Protein AF-A0A2A5C2U8-F1 (afdb_monomer_lite)

Secondary structure (DSSP, 8-state):
--PPPP-----------PPPHHHHHHHHHHHHTTS--EE--------TTT----TTEE-HHHHHHHHHHHTT--HHHHHHHHHHHHGGGSTHHHHH--SS--TTTGGG-HHHHHHHHHHHS------S-GGG----

Sequence (136 aa):
MKKVLPLALIFSFQFVGASTFENDLTNAAHERTTHQVNYDGRYISIQYPNGDVPDNIGVCTDLIIRSYRSLGSDLQKLVHEDMLVNFSLYPSKRIWRLSKTDKNIDHRRVPNLQVFFSRFGQVLTISKKIKDYHSG

pLDDT: mean 90.38, std 14.68, range [42.25, 98.81]

Structure (mmCIF, N/CA/C/O backbone):
data_AF-A0A2A5C2U8-F1
#
_entry.id   AF-A0A2A5C2U8-F1
#
loop_
_atom_site.group_PDB
_atom_site.id
_atom_site.type_symbol
_atom_site.label_atom_id
_atom_site.label_alt_id
_atom_site.label_comp_id
_atom_site.label_asym_id
_atom_site.label_entity_id
_atom_site.label_seq_id
_atom_site.pdbx_PDB_ins_code
_atom_site.Cartn_x
_atom_site.Cartn_y
_atom_site.Cartn_z
_atom_site.occupancy
_atom_site.B_iso_or_equiv
_atom_site.auth_seq_id
_atom_site.auth_comp_id
_atom_site.auth_asym_id
_atom_site.auth_atom_id
_atom_site.pdbx_PDB_model_num
ATOM 1 N N . MET A 1 1 ? -75.882 9.575 7.490 1.00 42.91 1 MET A N 1
ATOM 2 C CA . MET A 1 1 ? -74.774 10.442 7.025 1.00 42.91 1 MET A CA 1
ATOM 3 C C . MET A 1 1 ? -73.462 9.856 7.538 1.00 42.91 1 MET A C 1
ATOM 5 O O . MET A 1 1 ? -73.196 9.961 8.726 1.00 42.91 1 MET A O 1
ATOM 9 N N . LYS A 1 2 ? -72.698 9.143 6.698 1.00 42.25 2 LYS A N 1
ATOM 10 C CA . LYS A 1 2 ? -71.423 8.515 7.090 1.00 42.25 2 LYS A CA 1
ATOM 11 C C . LYS A 1 2 ? -70.279 9.444 6.670 1.00 42.25 2 LYS A C 1
ATOM 13 O O . LYS A 1 2 ? -70.109 9.683 5.481 1.00 42.25 2 LYS A O 1
ATOM 18 N N . LYS A 1 3 ? -69.556 10.010 7.640 1.00 48.12 3 LYS A N 1
ATOM 19 C CA . LYS A 1 3 ? -68.353 10.818 7.393 1.00 48.12 3 LYS A CA 1
ATOM 20 C C . LYS A 1 3 ? -67.179 9.862 7.186 1.00 48.12 3 LYS A C 1
ATOM 22 O O . LYS A 1 3 ? -66.875 9.082 8.081 1.00 48.12 3 LYS A O 1
ATOM 27 N N . VAL A 1 4 ? -66.560 9.905 6.011 1.00 54.84 4 VAL A N 1
ATOM 28 C CA . VAL A 1 4 ? -65.333 9.159 5.710 1.00 54.84 4 VAL A CA 1
ATOM 29 C C . VAL A 1 4 ? -64.168 10.120 5.936 1.00 54.84 4 VAL A C 1
ATOM 31 O O . VAL A 1 4 ? -64.117 11.176 5.311 1.00 54.84 4 VAL A O 1
ATOM 34 N N . LEU A 1 5 ? -63.291 9.799 6.884 1.00 52.59 5 LEU A N 1
ATOM 35 C CA . LEU A 1 5 ? -62.091 10.578 7.197 1.00 52.59 5 LEU A CA 1
ATOM 36 C C . LEU A 1 5 ? -60.926 10.022 6.355 1.00 52.59 5 LEU A C 1
ATOM 38 O O . LEU A 1 5 ? -60.730 8.804 6.384 1.00 52.59 5 LEU A O 1
ATOM 42 N N . PRO A 1 6 ? -60.159 10.833 5.603 1.00 56.16 6 PRO A N 1
ATOM 43 C CA . PRO A 1 6 ? -59.046 10.307 4.830 1.00 56.16 6 PRO A CA 1
ATOM 44 C C . PRO A 1 6 ? -57.851 10.073 5.759 1.00 56.16 6 PRO A C 1
ATOM 46 O O . PRO A 1 6 ? -57.397 10.974 6.464 1.00 56.16 6 PRO A O 1
ATOM 49 N N . LEU A 1 7 ? -57.354 8.839 5.763 1.00 57.44 7 LEU A N 1
ATOM 50 C CA . LEU A 1 7 ? -56.135 8.440 6.452 1.00 57.44 7 LEU A CA 1
ATOM 51 C C . LEU A 1 7 ? -54.935 8.977 5.657 1.00 57.44 7 LEU A C 1
ATOM 53 O O . LEU A 1 7 ? -54.599 8.445 4.601 1.00 57.44 7 LEU A O 1
ATOM 57 N N . ALA A 1 8 ? -54.320 10.060 6.131 1.00 60.94 8 ALA A N 1
ATOM 58 C CA . ALA A 1 8 ? -53.098 10.595 5.539 1.00 60.94 8 ALA A CA 1
ATOM 59 C C . ALA A 1 8 ? -51.912 9.690 5.913 1.00 60.94 8 ALA A C 1
ATOM 61 O O . ALA A 1 8 ? -51.503 9.629 7.072 1.00 60.94 8 ALA A O 1
ATOM 62 N N . LEU A 1 9 ? -51.378 8.968 4.927 1.00 59.91 9 LEU A N 1
ATOM 63 C CA . LEU A 1 9 ? -50.172 8.160 5.068 1.00 59.91 9 LEU A CA 1
ATOM 64 C C . LEU A 1 9 ? -48.955 9.101 5.070 1.00 59.91 9 LEU A C 1
ATOM 66 O O . LEU A 1 9 ? -48.561 9.625 4.029 1.00 59.91 9 LEU A O 1
ATOM 70 N N . ILE A 1 10 ? -48.385 9.360 6.246 1.00 62.25 10 ILE A N 1
ATOM 71 C CA . ILE A 1 10 ? -47.166 10.165 6.386 1.00 62.25 10 ILE A CA 1
ATOM 72 C C . ILE A 1 10 ? -45.978 9.269 6.027 1.00 62.25 10 ILE A C 1
ATOM 74 O O . ILE A 1 10 ? -45.585 8.406 6.808 1.00 62.25 10 ILE A O 1
ATOM 78 N N . PHE A 1 11 ? -45.421 9.457 4.832 1.00 59.94 11 PHE A N 1
ATOM 79 C CA . PHE A 1 11 ? -44.171 8.820 4.426 1.00 59.94 11 PHE A CA 1
ATOM 80 C C . PHE A 1 11 ? -43.011 9.629 5.019 1.00 59.94 11 PHE A C 1
ATOM 82 O O . PHE A 1 11 ? -42.609 10.662 4.483 1.00 59.94 11 PHE A O 1
ATOM 89 N N . SER A 1 12 ? -42.510 9.210 6.178 1.00 64.56 12 SER A N 1
ATOM 90 C CA . SER A 1 12 ? -41.312 9.783 6.786 1.00 64.56 12 SER A CA 1
ATOM 91 C C . SER A 1 12 ? -40.090 9.380 5.960 1.00 64.56 12 SER A C 1
ATOM 93 O O . SER A 1 12 ? -39.583 8.265 6.065 1.00 64.56 12 SER A O 1
ATOM 95 N N . PHE A 1 13 ? -39.615 10.299 5.119 1.00 60.56 13 PHE A N 1
ATOM 96 C CA . PHE A 1 13 ? -38.345 10.161 4.414 1.00 60.56 13 PHE A CA 1
ATOM 97 C C . PHE A 1 13 ? -37.216 10.243 5.449 1.00 60.56 13 PHE A C 1
ATOM 99 O O . PHE A 1 13 ? -36.851 11.327 5.906 1.00 60.56 13 PHE A O 1
ATOM 106 N N . GLN A 1 14 ? -36.699 9.095 5.884 1.00 64.00 14 GLN A N 1
ATOM 107 C CA . GLN A 1 14 ? -35.493 9.078 6.700 1.00 64.00 14 GLN A CA 1
ATOM 108 C C . GLN A 1 14 ? -34.310 9.423 5.799 1.00 64.00 14 GLN A C 1
ATOM 110 O O . GLN A 1 14 ? -33.931 8.646 4.925 1.00 64.00 14 GLN A O 1
ATOM 115 N N . PHE A 1 15 ? -33.746 10.615 5.994 1.00 57.41 15 PHE A N 1
ATOM 116 C CA . PHE A 1 15 ? -32.446 10.963 5.436 1.00 57.41 15 PHE A CA 1
ATOM 117 C C . PHE A 1 15 ? -31.392 10.082 6.110 1.00 57.41 15 PHE A C 1
ATOM 119 O O . PHE A 1 15 ? -30.913 10.381 7.202 1.00 57.41 15 PHE A O 1
ATOM 126 N N . VAL A 1 16 ? -31.047 8.973 5.461 1.00 60.09 16 VAL A N 1
ATOM 127 C CA . VAL A 1 16 ? -29.817 8.243 5.760 1.00 60.09 16 VAL A CA 1
ATOM 128 C C . VAL A 1 16 ? -28.683 9.079 5.177 1.00 60.09 16 VAL A C 1
ATOM 130 O O . VAL A 1 16 ? -28.500 9.130 3.963 1.00 60.09 16 VAL A O 1
ATOM 133 N N . GLY A 1 17 ? -27.965 9.806 6.032 1.00 53.97 17 GLY A N 1
ATOM 134 C CA . GLY A 1 17 ? -26.724 10.457 5.633 1.00 53.97 17 GLY A CA 1
ATOM 135 C C . GLY A 1 17 ? -25.675 9.381 5.388 1.00 53.97 17 GLY A C 1
ATOM 136 O O . GLY A 1 17 ? -25.168 8.807 6.346 1.00 53.97 17 GLY A O 1
ATOM 137 N N . ALA A 1 18 ? -25.387 9.074 4.123 1.00 58.34 18 ALA A N 1
ATOM 138 C CA . ALA A 1 18 ? -24.234 8.249 3.787 1.00 58.34 18 ALA A CA 1
ATOM 139 C C . ALA A 1 18 ? -22.974 8.945 4.322 1.00 58.34 18 ALA A C 1
ATOM 141 O O . ALA A 1 18 ? -22.776 10.140 4.078 1.00 58.34 18 ALA A O 1
ATOM 142 N N . SER A 1 19 ? -22.145 8.220 5.072 1.00 63.44 19 SER A N 1
ATOM 143 C CA . SER A 1 19 ? -20.780 8.658 5.339 1.00 63.44 19 SER A CA 1
ATOM 144 C C . SER A 1 19 ? -20.072 8.872 4.003 1.00 63.44 19 SER A C 1
ATOM 146 O O . SER A 1 19 ? -20.307 8.157 3.026 1.00 63.44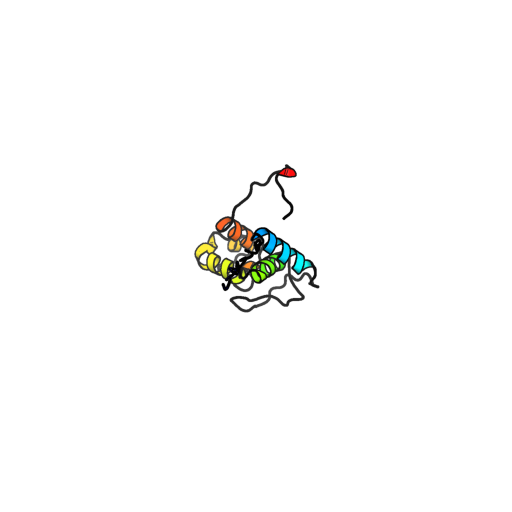 19 SER A O 1
ATOM 148 N N . THR A 1 20 ? -19.252 9.916 3.922 1.00 85.81 20 THR A N 1
ATOM 149 C CA . THR A 1 20 ? -18.404 10.096 2.748 1.00 85.81 20 THR A CA 1
ATOM 150 C C . THR A 1 20 ? -17.315 9.023 2.766 1.00 85.81 20 THR A C 1
ATOM 152 O O . THR A 1 20 ? -16.943 8.521 3.830 1.00 85.81 20 THR A O 1
ATOM 155 N N . PHE A 1 21 ? -16.802 8.659 1.592 1.00 88.38 21 PHE A N 1
ATOM 156 C CA . PHE A 1 21 ? -15.755 7.643 1.449 1.00 88.38 21 PHE A CA 1
ATOM 157 C C . PHE A 1 21 ? -14.543 7.912 2.360 1.00 88.38 21 PHE A C 1
ATOM 159 O O . PHE A 1 21 ? -13.942 6.984 2.898 1.00 88.38 21 PHE A O 1
ATOM 166 N N . GLU A 1 22 ? -14.204 9.185 2.568 1.00 88.19 22 GLU A N 1
ATOM 167 C CA . GLU A 1 22 ? -13.119 9.621 3.444 1.00 88.19 22 GLU A CA 1
ATOM 168 C C . GLU A 1 22 ? -13.371 9.211 4.900 1.00 88.19 22 GLU A C 1
ATOM 170 O O . GLU A 1 22 ? -12.484 8.640 5.534 1.00 88.19 22 GLU A O 1
ATOM 175 N N . ASN A 1 23 ? -14.591 9.424 5.407 1.00 91.50 23 ASN A N 1
ATOM 176 C CA . ASN A 1 23 ? -14.969 9.015 6.760 1.00 91.50 23 ASN A CA 1
ATOM 177 C C . ASN A 1 23 ? -14.928 7.493 6.907 1.00 91.50 23 ASN A C 1
ATOM 179 O O . ASN A 1 23 ? -14.438 6.986 7.914 1.00 91.50 23 ASN A O 1
ATOM 183 N N . ASP A 1 24 ? -15.404 6.755 5.904 1.00 94.00 24 ASP A N 1
ATOM 184 C CA . ASP A 1 24 ? -15.387 5.291 5.922 1.00 94.00 24 ASP A CA 1
ATOM 185 C C . ASP A 1 24 ? -13.961 4.740 5.942 1.00 94.00 24 ASP A C 1
ATOM 187 O O . ASP A 1 24 ? -13.655 3.819 6.703 1.00 94.00 24 ASP A O 1
ATOM 191 N N . LEU A 1 25 ? -13.065 5.331 5.150 1.00 94.44 25 LEU A N 1
ATOM 192 C CA . LEU A 1 25 ? -11.666 4.926 5.100 1.00 94.44 25 LEU A CA 1
ATOM 193 C C . LEU A 1 25 ? -10.944 5.247 6.411 1.00 94.44 25 LEU A C 1
ATOM 195 O O . LEU A 1 25 ? -10.208 4.402 6.925 1.00 94.44 25 LEU A O 1
ATOM 199 N N . THR A 1 26 ? -11.182 6.432 6.976 1.00 94.25 26 THR A N 1
ATOM 200 C CA . THR A 1 26 ? -10.637 6.837 8.278 1.00 94.25 26 THR A CA 1
ATOM 201 C C . THR A 1 26 ? -11.149 5.926 9.393 1.00 94.25 26 THR A C 1
ATOM 203 O O . THR A 1 26 ? -10.355 5.423 10.188 1.00 94.25 26 THR A O 1
ATOM 206 N N . ASN A 1 27 ? -12.446 5.613 9.414 1.00 95.62 27 ASN A N 1
ATOM 207 C CA . ASN A 1 27 ? -13.034 4.690 10.385 1.00 95.62 27 ASN A CA 1
ATOM 208 C C . ASN A 1 27 ? -12.459 3.276 10.252 1.00 95.62 27 ASN A C 1
ATOM 210 O O . ASN A 1 27 ? -12.103 2.667 11.260 1.00 95.62 27 ASN A O 1
ATOM 214 N N . ALA A 1 28 ? -12.297 2.771 9.027 1.00 97.19 28 ALA A N 1
ATOM 215 C CA . ALA A 1 28 ? -11.658 1.484 8.782 1.00 97.19 28 ALA A CA 1
ATOM 216 C C . ALA A 1 28 ? -10.194 1.474 9.251 1.00 97.19 28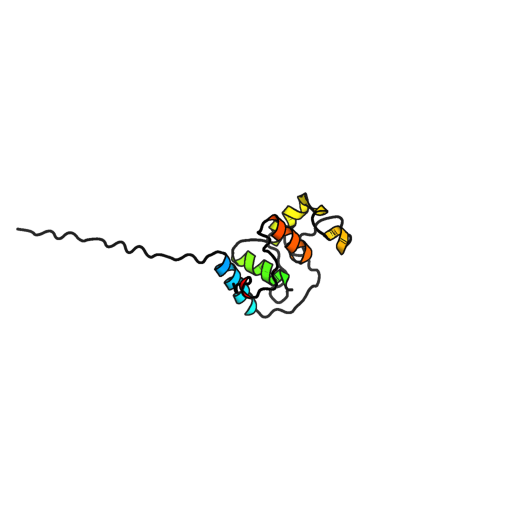 ALA A C 1
ATOM 218 O O . ALA A 1 28 ? -9.731 0.497 9.831 1.00 97.19 28 ALA A O 1
ATOM 219 N N . ALA A 1 29 ? -9.446 2.558 9.036 1.00 96.44 29 ALA A N 1
ATOM 220 C CA . ALA A 1 29 ? -8.075 2.695 9.527 1.00 96.44 29 ALA A CA 1
ATOM 221 C C . ALA A 1 29 ? -8.006 2.748 11.060 1.00 96.44 29 ALA A C 1
ATOM 223 O O . ALA A 1 29 ? -7.135 2.111 11.654 1.00 96.44 29 ALA A O 1
ATOM 224 N N . HIS A 1 30 ? -8.935 3.452 11.710 1.00 96.75 30 HIS A N 1
ATOM 225 C CA . HIS A 1 30 ? -9.041 3.466 13.167 1.00 96.75 30 HIS A CA 1
ATOM 226 C C . HIS A 1 30 ? -9.412 2.096 13.731 1.00 96.75 30 HIS A C 1
ATOM 228 O O . HIS A 1 30 ? -8.784 1.656 14.693 1.00 96.75 30 HIS A O 1
ATOM 234 N N . GLU A 1 31 ? -10.362 1.389 13.119 1.00 97.44 31 GLU A N 1
ATOM 235 C CA . GLU A 1 31 ? -10.748 0.032 13.513 1.00 97.44 31 GLU A CA 1
ATOM 236 C C . GLU A 1 31 ? -9.534 -0.903 13.519 1.00 97.44 31 GLU A C 1
ATOM 238 O O . GLU A 1 31 ? -9.306 -1.594 14.515 1.00 97.44 31 GLU A O 1
ATOM 243 N N . ARG A 1 32 ? -8.665 -0.822 12.499 1.00 96.94 32 ARG A N 1
ATOM 244 C CA . ARG A 1 32 ? -7.427 -1.615 12.429 1.00 96.94 32 ARG A CA 1
ATOM 245 C C . ARG A 1 32 ? -6.519 -1.437 13.645 1.00 96.94 32 ARG A C 1
ATOM 247 O O . ARG A 1 32 ? -5.822 -2.386 14.001 1.00 96.94 32 ARG A O 1
ATOM 254 N N . THR A 1 33 ? -6.521 -0.268 14.291 1.00 95.44 33 THR A N 1
ATOM 255 C CA . THR A 1 33 ? -5.691 -0.007 15.484 1.00 95.44 33 THR A CA 1
ATOM 256 C C . THR A 1 33 ? -6.136 -0.784 16.722 1.00 95.44 33 THR A C 1
ATOM 258 O O . THR A 1 33 ? -5.364 -0.917 17.667 1.00 95.44 33 THR A O 1
ATOM 261 N N . THR A 1 34 ? -7.351 -1.339 16.713 1.00 97.62 34 THR A N 1
ATOM 262 C CA . THR A 1 34 ? -7.872 -2.169 17.809 1.00 97.62 34 THR A CA 1
ATOM 263 C C . THR A 1 34 ? -7.375 -3.618 17.752 1.00 97.62 34 THR A C 1
ATOM 265 O O . THR A 1 34 ? -7.551 -4.374 18.706 1.00 97.62 34 THR A O 1
ATOM 268 N N . HIS A 1 35 ? -6.721 -4.013 16.654 1.00 96.94 35 HIS A N 1
ATOM 269 C CA . HIS A 1 35 ? -6.221 -5.371 16.448 1.00 96.94 35 HIS A CA 1
ATOM 270 C C . HIS A 1 35 ? -4.828 -5.549 17.035 1.00 96.94 35 HIS A C 1
ATOM 272 O O . HIS A 1 35 ? -3.953 -4.695 16.892 1.00 96.94 35 HIS A O 1
ATOM 278 N N . GLN A 1 36 ? -4.580 -6.723 17.610 1.00 97.44 36 GLN A N 1
ATOM 279 C CA . GLN A 1 36 ? -3.244 -7.101 18.046 1.00 97.44 36 GLN A CA 1
ATOM 280 C C . GLN A 1 36 ? -2.419 -7.593 16.851 1.00 97.44 36 GLN A C 1
ATOM 282 O O . GLN A 1 36 ? -2.621 -8.697 16.347 1.00 97.44 36 GLN A O 1
ATOM 287 N N . VAL A 1 37 ? -1.476 -6.764 16.404 1.00 97.56 37 VAL A N 1
ATOM 288 C CA . VAL A 1 37 ? -0.622 -7.042 15.243 1.00 97.56 37 VAL A CA 1
ATOM 289 C C . VAL A 1 37 ? 0.846 -6.938 15.639 1.00 97.56 37 VAL A C 1
ATOM 291 O O . VAL A 1 37 ? 1.277 -5.939 16.211 1.00 97.56 37 VAL A O 1
ATOM 294 N N . ASN A 1 38 ? 1.632 -7.955 15.290 1.00 98.12 38 ASN A N 1
ATOM 295 C CA . ASN A 1 38 ? 3.086 -7.905 15.381 1.00 98.12 38 ASN A CA 1
ATOM 296 C C . ASN A 1 38 ? 3.667 -7.293 14.104 1.00 98.12 38 ASN A C 1
ATOM 298 O O . ASN A 1 38 ? 3.320 -7.711 12.996 1.00 98.12 38 ASN A O 1
ATOM 302 N N . TYR A 1 39 ? 4.577 -6.329 14.255 1.00 97.44 39 TYR A N 1
ATOM 303 C CA . TYR A 1 39 ? 5.246 -5.735 13.103 1.00 97.44 39 TYR A CA 1
ATOM 304 C C . TYR A 1 39 ? 6.179 -6.759 12.445 1.00 97.44 39 TYR A C 1
ATOM 306 O O . TYR A 1 39 ? 7.202 -7.132 13.020 1.00 97.44 39 TYR A O 1
ATOM 314 N N . ASP A 1 40 ? 5.837 -7.201 11.235 1.00 97.81 40 ASP A N 1
ATOM 315 C CA . ASP A 1 40 ? 6.562 -8.256 10.527 1.00 97.81 40 ASP A CA 1
ATOM 316 C C . ASP A 1 40 ? 6.565 -8.034 9.008 1.00 97.81 40 ASP A C 1
ATOM 318 O O . ASP A 1 40 ? 5.572 -8.226 8.300 1.00 97.81 40 ASP A O 1
ATOM 322 N N . GLY A 1 41 ? 7.729 -7.625 8.503 1.00 95.06 41 GLY A N 1
ATOM 323 C CA . GLY A 1 41 ? 7.953 -7.335 7.089 1.00 95.06 41 GLY A CA 1
ATOM 324 C C . GLY A 1 41 ? 8.477 -8.511 6.269 1.00 95.06 41 GLY A C 1
ATOM 325 O O . GLY A 1 41 ? 8.961 -8.282 5.158 1.00 95.06 41 GLY A O 1
ATOM 326 N N . ARG A 1 42 ? 8.454 -9.748 6.789 1.00 97.56 42 ARG A N 1
ATOM 327 C CA . ARG A 1 42 ? 8.983 -10.899 6.047 1.00 97.56 42 ARG A CA 1
ATOM 328 C C . ARG A 1 42 ? 8.187 -11.152 4.761 1.00 97.56 42 ARG A C 1
ATOM 330 O O . ARG A 1 42 ? 6.989 -10.868 4.664 1.00 97.56 42 ARG A O 1
ATOM 337 N N . TYR A 1 43 ? 8.865 -11.718 3.766 1.00 97.88 43 TYR A N 1
ATOM 338 C CA . TYR A 1 43 ? 8.219 -12.168 2.537 1.00 97.88 43 TYR A CA 1
ATOM 339 C C . TYR A 1 43 ? 7.355 -13.401 2.813 1.00 97.88 43 TYR A C 1
ATOM 341 O O . TYR A 1 43 ? 7.816 -14.347 3.453 1.00 97.88 43 TYR A O 1
ATOM 349 N N . ILE A 1 44 ? 6.122 -13.401 2.307 1.00 98.12 44 ILE A N 1
ATOM 350 C CA . ILE A 1 44 ? 5.172 -14.509 2.431 1.00 98.12 44 ILE A CA 1
ATOM 351 C C . ILE A 1 44 ? 4.470 -14.667 1.086 1.00 98.12 44 ILE A C 1
ATOM 353 O O . ILE A 1 44 ? 4.003 -13.682 0.517 1.00 98.12 44 ILE A O 1
ATOM 357 N N . SER A 1 45 ? 4.395 -15.900 0.583 1.00 98.38 45 SER A N 1
ATOM 358 C CA . SER A 1 45 ? 3.541 -16.205 -0.565 1.00 98.38 45 SER A CA 1
ATOM 359 C C . SER A 1 45 ? 2.086 -16.197 -0.115 1.00 98.38 45 SER A C 1
ATOM 361 O O . SER A 1 45 ? 1.735 -16.877 0.847 1.00 98.38 45 SER A O 1
ATOM 363 N N . ILE A 1 46 ? 1.243 -15.463 -0.827 1.00 98.38 46 ILE A N 1
ATOM 364 C CA . ILE A 1 46 ? -0.169 -15.273 -0.490 1.00 98.38 46 ILE A CA 1
ATOM 365 C C . ILE A 1 46 ? -1.042 -15.588 -1.706 1.00 98.38 46 ILE A C 1
ATOM 367 O O . ILE A 1 46 ? -0.556 -15.700 -2.835 1.00 98.38 46 ILE A O 1
ATOM 371 N N . GLN A 1 47 ? -2.341 -15.769 -1.476 1.00 98.50 47 GLN A N 1
ATOM 372 C CA . GLN A 1 47 ? -3.296 -15.980 -2.563 1.00 98.50 47 GLN A CA 1
ATOM 373 C C . GLN A 1 47 ? -3.410 -14.738 -3.454 1.00 98.50 47 GLN A C 1
ATOM 375 O O . GLN A 1 47 ? -2.943 -13.653 -3.111 1.00 98.50 47 GLN A O 1
ATOM 380 N N . TYR A 1 48 ? -3.992 -14.906 -4.636 1.00 98.06 48 TYR A N 1
ATOM 381 C CA . TYR A 1 48 ? -4.281 -13.794 -5.533 1.00 98.06 48 TYR A CA 1
ATOM 382 C C . TYR A 1 48 ? -5.511 -14.116 -6.391 1.00 98.06 48 TYR A C 1
ATOM 384 O O . TYR A 1 48 ? -5.515 -15.183 -7.016 1.00 98.06 48 TYR A O 1
ATOM 392 N N . PRO A 1 49 ? -6.495 -13.203 -6.503 1.00 98.19 49 PRO A N 1
ATOM 393 C CA . PRO A 1 49 ? -6.607 -11.922 -5.785 1.00 98.19 49 PRO A CA 1
ATOM 394 C C . PRO A 1 49 ? -7.003 -12.116 -4.308 1.00 98.19 49 PRO A C 1
ATOM 396 O O . PRO A 1 49 ? -7.178 -13.251 -3.862 1.00 98.19 49 PRO A O 1
ATOM 399 N N . ASN A 1 50 ? -7.162 -11.020 -3.559 1.00 97.56 50 ASN A N 1
ATOM 400 C CA . ASN A 1 50 ? -7.573 -11.012 -2.147 1.00 97.56 50 ASN A CA 1
ATOM 401 C C . ASN A 1 50 ? -6.673 -11.812 -1.186 1.00 97.56 50 ASN A C 1
ATOM 403 O O . ASN A 1 50 ? -7.124 -12.259 -0.132 1.00 97.56 50 ASN A O 1
ATOM 407 N N . GLY A 1 51 ? -5.399 -11.996 -1.522 1.00 98.25 51 GLY A N 1
ATOM 408 C CA . GLY A 1 51 ? -4.415 -12.497 -0.574 1.00 98.25 51 GLY A CA 1
ATOM 409 C C . GLY A 1 51 ? -4.114 -11.483 0.522 1.00 98.25 51 GLY A C 1
ATOM 410 O O . GLY A 1 51 ? -4.084 -10.270 0.293 1.00 98.25 51 GLY A O 1
ATOM 411 N N . ASP A 1 52 ? -3.823 -12.006 1.705 1.00 98.31 52 ASP A N 1
ATOM 412 C CA . ASP A 1 52 ? -3.320 -11.251 2.846 1.00 98.31 52 ASP A CA 1
ATOM 413 C C . ASP A 1 52 ? -2.265 -12.094 3.574 1.00 98.31 52 ASP A C 1
ATOM 415 O O . ASP A 1 52 ? -2.206 -13.321 3.431 1.00 98.31 52 ASP A O 1
ATOM 419 N N . VAL A 1 53 ? -1.406 -11.425 4.333 1.00 98.19 53 VAL A N 1
ATOM 420 C CA . VAL A 1 53 ? -0.576 -12.083 5.343 1.00 98.19 53 VAL A CA 1
ATOM 421 C C . VAL A 1 53 ? -1.446 -12.486 6.542 1.00 98.19 53 VAL A C 1
ATOM 423 O O . VAL A 1 53 ? -2.555 -11.972 6.672 1.00 98.19 53 VAL A O 1
ATOM 426 N N . PRO A 1 54 ? -0.978 -13.381 7.436 1.00 98.12 54 PRO A N 1
ATOM 427 C CA . PRO A 1 54 ? -1.728 -13.729 8.642 1.00 98.12 54 PRO A CA 1
ATOM 428 C C . PRO A 1 54 ? -2.223 -12.497 9.417 1.00 98.12 54 PRO A C 1
ATOM 430 O O . PRO A 1 54 ? -1.514 -11.495 9.532 1.00 98.12 54 PRO A O 1
ATOM 433 N N . ASP A 1 55 ? -3.432 -12.576 9.973 1.00 97.00 55 ASP A N 1
ATOM 434 C CA . ASP A 1 55 ? -4.116 -11.421 10.574 1.00 97.00 55 ASP A CA 1
ATOM 435 C C . ASP A 1 55 ? -3.334 -10.784 11.731 1.00 97.00 55 ASP A C 1
ATOM 437 O O . ASP A 1 55 ? -3.372 -9.566 11.920 1.00 97.00 55 ASP A O 1
ATOM 441 N N . ASN A 1 56 ? -2.572 -11.603 12.461 1.00 97.25 56 ASN A N 1
ATOM 442 C CA . ASN A 1 56 ? -1.765 -11.207 13.613 1.00 97.25 56 ASN A CA 1
ATOM 443 C C . ASN A 1 56 ? -0.405 -10.587 13.249 1.00 97.25 56 ASN A C 1
ATOM 445 O O . ASN A 1 56 ? 0.378 -10.277 14.152 1.00 97.25 56 ASN A O 1
ATOM 449 N N . ILE A 1 57 ? -0.095 -10.425 11.961 1.00 97.94 57 ILE A N 1
ATOM 450 C CA . ILE A 1 57 ? 1.115 -9.746 11.500 1.00 97.94 57 ILE A CA 1
ATOM 451 C C . ILE A 1 57 ? 0.804 -8.669 10.462 1.00 97.94 57 ILE A C 1
ATOM 453 O O . ILE A 1 57 ? -0.235 -8.694 9.800 1.00 97.94 57 ILE A O 1
ATOM 457 N N . GLY A 1 58 ? 1.725 -7.722 10.309 1.00 97.56 58 GLY A N 1
ATOM 458 C CA . GLY A 1 58 ? 1.654 -6.728 9.248 1.00 97.56 58 GLY A CA 1
ATOM 459 C C . GLY A 1 58 ? 2.716 -5.642 9.358 1.00 97.56 58 GLY A C 1
ATOM 460 O O . GLY A 1 58 ? 3.506 -5.599 10.299 1.00 97.56 58 GLY A O 1
ATOM 461 N N . VAL A 1 59 ? 2.724 -4.749 8.378 1.00 97.44 59 VAL A N 1
ATOM 462 C CA . VAL A 1 59 ? 3.509 -3.512 8.343 1.00 97.44 59 VAL A CA 1
ATOM 463 C C . VAL A 1 59 ? 2.598 -2.309 8.079 1.00 97.44 59 VAL A C 1
ATOM 465 O O . VAL A 1 59 ? 1.379 -2.439 7.986 1.00 97.44 59 VAL A O 1
ATOM 468 N N . CYS A 1 60 ? 3.183 -1.118 7.923 1.00 96.75 60 CYS A N 1
ATOM 469 C CA . CYS A 1 60 ? 2.435 0.120 7.687 1.00 96.75 60 CYS A CA 1
ATOM 470 C C . CYS A 1 60 ? 1.475 0.052 6.485 1.00 96.75 60 CYS A C 1
ATOM 472 O O . CYS A 1 60 ? 0.373 0.588 6.550 1.00 96.75 60 CYS A O 1
ATOM 474 N N . THR A 1 61 ? 1.865 -0.617 5.399 1.00 98.12 61 THR A N 1
ATOM 475 C CA . THR A 1 61 ? 1.037 -0.753 4.193 1.00 98.12 61 THR A CA 1
ATOM 476 C C . THR A 1 61 ? -0.120 -1.724 4.385 1.00 98.12 61 THR A C 1
ATOM 478 O O . THR A 1 61 ? -1.178 -1.495 3.809 1.00 98.12 61 THR A O 1
ATOM 481 N N . ASP A 1 62 ? 0.029 -2.751 5.227 1.00 98.38 62 ASP A N 1
ATOM 482 C CA . ASP A 1 62 ? -1.025 -3.744 5.474 1.00 98.38 62 ASP A CA 1
ATOM 483 C C . ASP A 1 62 ? -2.237 -3.121 6.178 1.00 98.38 62 ASP A C 1
ATOM 485 O O . ASP A 1 62 ? -3.369 -3.518 5.909 1.00 98.38 62 ASP A O 1
ATOM 489 N N . LEU A 1 63 ? -2.028 -2.083 7.002 1.00 98.06 63 LEU A N 1
ATOM 490 C CA . LEU A 1 63 ? -3.123 -1.266 7.532 1.00 98.06 63 LEU A CA 1
ATOM 491 C C . LEU A 1 63 ? -3.925 -0.641 6.387 1.00 98.06 63 LEU A C 1
ATOM 493 O O . LEU A 1 63 ? -5.130 -0.849 6.311 1.00 98.06 63 LEU A O 1
ATOM 497 N N . ILE A 1 64 ? -3.253 0.048 5.459 1.00 98.12 64 ILE A N 1
ATOM 498 C CA . ILE A 1 64 ? -3.900 0.691 4.306 1.00 98.12 64 ILE A CA 1
ATOM 499 C C . ILE A 1 64 ? -4.632 -0.347 3.448 1.00 98.12 64 ILE A C 1
ATOM 501 O O . ILE A 1 64 ? -5.797 -0.160 3.110 1.00 98.12 64 ILE A O 1
ATOM 505 N N . ILE A 1 65 ? -3.979 -1.467 3.134 1.00 98.44 65 ILE A N 1
ATOM 506 C CA . ILE A 1 65 ? -4.551 -2.552 2.327 1.00 98.44 65 ILE A CA 1
ATOM 507 C C . ILE A 1 65 ? -5.833 -3.091 2.967 1.00 98.44 65 ILE A C 1
ATOM 509 O O . ILE A 1 65 ? -6.855 -3.185 2.288 1.00 98.44 65 ILE A O 1
ATOM 513 N N . ARG A 1 66 ? -5.802 -3.412 4.266 1.00 98.62 66 ARG A N 1
ATOM 514 C CA . ARG A 1 66 ? -6.965 -3.954 4.981 1.00 98.62 66 ARG A CA 1
ATOM 515 C C . ARG A 1 66 ? -8.089 -2.927 5.123 1.00 98.62 66 ARG A C 1
ATOM 517 O O . ARG A 1 66 ? -9.246 -3.308 4.976 1.00 98.62 66 ARG A O 1
ATOM 524 N N . SER A 1 67 ? -7.773 -1.644 5.316 1.00 98.38 67 SER A N 1
ATOM 525 C CA . SER A 1 67 ? -8.778 -0.570 5.370 1.00 98.38 67 SER A CA 1
ATOM 526 C C . SER A 1 67 ? -9.485 -0.351 4.032 1.00 98.38 67 SER A C 1
ATOM 528 O O . SER A 1 67 ? -10.700 -0.217 3.995 1.00 98.38 67 SER A O 1
ATOM 530 N N . TYR A 1 68 ? -8.769 -0.375 2.905 1.00 98.19 68 TYR A N 1
ATOM 531 C CA . TYR A 1 68 ? -9.424 -0.339 1.590 1.00 98.19 68 TYR A CA 1
ATOM 532 C C . TYR A 1 68 ? -10.245 -1.609 1.332 1.00 98.19 68 TYR A C 1
ATOM 534 O O . TYR A 1 68 ? -11.336 -1.544 0.760 1.00 98.19 68 TYR A O 1
ATOM 542 N N . ARG A 1 69 ? -9.753 -2.767 1.789 1.00 98.06 69 ARG A N 1
ATOM 543 C CA . ARG A 1 69 ? -10.435 -4.051 1.607 1.00 98.06 69 ARG A CA 1
ATOM 544 C C . ARG A 1 69 ? -11.750 -4.135 2.374 1.00 98.06 69 ARG A C 1
ATOM 546 O O . ARG A 1 69 ? -12.710 -4.665 1.821 1.00 98.06 69 ARG A O 1
ATOM 553 N N . SER A 1 70 ? -11.843 -3.572 3.581 1.00 97.81 70 SER A N 1
ATOM 554 C CA . SER A 1 70 ? -13.122 -3.495 4.308 1.00 97.81 70 SER A CA 1
ATOM 555 C C . SER A 1 70 ? -14.167 -2.641 3.584 1.00 97.81 70 SER A C 1
ATOM 557 O O . SER A 1 70 ? -15.357 -2.820 3.815 1.00 97.81 70 SER A O 1
ATOM 559 N N . LEU A 1 71 ? -13.735 -1.760 2.675 1.00 97.06 71 LEU A N 1
ATOM 560 C CA . LEU A 1 71 ? -14.597 -0.962 1.796 1.00 97.06 71 LEU A CA 1
ATOM 561 C C . LEU A 1 71 ? -14.784 -1.589 0.401 1.00 97.06 71 LEU A C 1
ATOM 563 O O . LEU A 1 71 ? -15.276 -0.938 -0.518 1.00 97.06 71 LEU A O 1
ATOM 567 N N . GLY A 1 72 ? -14.368 -2.844 0.212 1.00 97.06 72 GLY A N 1
ATOM 568 C CA . GLY A 1 72 ? -14.542 -3.587 -1.039 1.00 97.06 72 GLY A CA 1
ATOM 569 C C . GLY A 1 72 ? -13.462 -3.352 -2.100 1.00 97.06 72 GLY A C 1
ATOM 570 O O . GLY A 1 72 ? -13.620 -3.808 -3.231 1.00 97.06 72 GLY A O 1
ATOM 571 N N . SER A 1 73 ? -12.360 -2.672 -1.767 1.00 97.50 73 SER A N 1
ATOM 572 C CA . SER A 1 73 ? -11.257 -2.403 -2.700 1.00 97.50 73 SER A CA 1
ATOM 573 C C . SER A 1 73 ? -10.040 -3.293 -2.437 1.00 97.50 73 SER A C 1
ATOM 575 O O . SER A 1 73 ? -9.381 -3.176 -1.406 1.00 97.50 73 SER A O 1
ATOM 577 N N . ASP A 1 74 ? -9.680 -4.151 -3.397 1.00 98.56 74 ASP A N 1
ATOM 578 C CA . ASP A 1 74 ? -8.490 -5.004 -3.294 1.00 98.56 74 ASP A CA 1
ATOM 579 C C . ASP A 1 74 ? -7.240 -4.326 -3.875 1.00 98.56 74 ASP A C 1
ATOM 581 O O . ASP A 1 74 ? -6.920 -4.465 -5.061 1.00 98.56 74 ASP A O 1
ATOM 585 N N . LEU A 1 75 ? -6.493 -3.609 -3.028 1.00 98.56 75 LEU A N 1
ATOM 586 C CA . LEU A 1 75 ? -5.232 -2.981 -3.438 1.00 98.56 75 LEU A CA 1
ATOM 587 C C . LEU A 1 75 ? -4.182 -3.994 -3.922 1.00 98.56 75 LEU A C 1
ATOM 589 O O . LEU A 1 75 ? -3.328 -3.617 -4.723 1.00 98.56 75 LEU A O 1
ATOM 593 N N . GLN A 1 76 ? -4.244 -5.269 -3.508 1.00 98.81 76 GLN A N 1
ATOM 594 C CA . GLN A 1 76 ? -3.359 -6.300 -4.059 1.00 98.81 76 GLN A CA 1
ATOM 595 C C . GLN A 1 76 ? -3.563 -6.428 -5.570 1.00 98.81 76 GLN A C 1
ATOM 597 O O . GLN A 1 76 ? -2.603 -6.320 -6.337 1.00 98.81 76 GLN A O 1
ATOM 602 N N . LYS A 1 77 ? -4.814 -6.635 -5.992 1.00 98.81 77 LYS A N 1
ATOM 603 C CA . LYS A 1 77 ? -5.194 -6.744 -7.399 1.00 98.81 77 LYS A CA 1
ATOM 604 C C . LYS A 1 77 ? -4.908 -5.456 -8.159 1.00 98.81 77 LYS A C 1
ATOM 606 O O . LYS A 1 77 ? -4.213 -5.510 -9.169 1.00 98.81 77 LYS A O 1
ATOM 611 N N . LEU A 1 78 ? -5.392 -4.320 -7.658 1.00 98.81 78 LEU A N 1
ATOM 612 C CA . LEU A 1 78 ? -5.318 -3.039 -8.364 1.00 98.81 78 LEU A CA 1
ATOM 613 C C . LEU A 1 78 ? -3.872 -2.599 -8.633 1.00 98.81 78 LEU A C 1
ATOM 615 O O . LEU A 1 78 ? -3.537 -2.234 -9.759 1.00 98.81 78 LEU A O 1
ATOM 619 N N . VAL A 1 79 ? -2.997 -2.689 -7.625 1.00 98.81 79 VAL A N 1
ATOM 620 C CA . VAL A 1 79 ? -1.581 -2.326 -7.782 1.00 98.81 79 VAL A CA 1
ATOM 621 C C . VAL A 1 79 ? -0.879 -3.307 -8.716 1.00 98.81 79 VAL A C 1
ATOM 623 O O . VAL A 1 79 ? -0.153 -2.884 -9.612 1.00 98.81 79 VAL A O 1
ATOM 626 N N . HIS A 1 80 ? -1.096 -4.614 -8.539 1.00 98.75 80 HIS A N 1
ATOM 627 C CA . HIS A 1 80 ? -0.433 -5.621 -9.366 1.00 98.75 80 HIS A CA 1
ATOM 628 C C . HIS A 1 80 ? -0.819 -5.502 -10.846 1.00 98.75 80 HIS A C 1
ATOM 630 O O . HIS A 1 80 ? 0.052 -5.562 -11.712 1.00 98.75 80 HIS A O 1
ATOM 636 N N . GLU A 1 81 ? -2.104 -5.299 -11.144 1.00 98.75 81 GLU A N 1
ATOM 637 C CA . GLU A 1 81 ? -2.599 -5.167 -12.516 1.00 98.75 81 GLU A CA 1
ATOM 638 C C . GLU A 1 81 ? -2.083 -3.899 -13.203 1.00 98.75 81 GLU A C 1
ATOM 640 O O . GLU A 1 81 ? -1.640 -3.984 -14.348 1.00 98.75 81 GLU A O 1
ATOM 645 N N . ASP A 1 82 ? -2.038 -2.749 -12.518 1.00 98.81 82 ASP A N 1
ATOM 646 C CA . ASP A 1 82 ? -1.418 -1.551 -13.104 1.00 98.81 82 ASP A CA 1
ATOM 647 C C . ASP A 1 82 ? 0.090 -1.748 -13.314 1.00 98.81 82 ASP A C 1
ATOM 649 O O . ASP A 1 82 ? 0.634 -1.368 -14.351 1.00 98.81 82 ASP A O 1
ATOM 653 N N . MET A 1 83 ? 0.780 -2.398 -12.375 1.00 98.69 83 MET A N 1
ATOM 654 C CA . MET A 1 83 ? 2.206 -2.683 -12.525 1.00 98.69 83 MET A CA 1
ATOM 655 C C . MET A 1 83 ? 2.509 -3.658 -13.672 1.00 98.69 83 MET A C 1
ATOM 657 O O . MET A 1 83 ? 3.577 -3.542 -14.271 1.00 98.69 83 MET A O 1
ATOM 661 N N . LEU A 1 84 ? 1.615 -4.601 -14.000 1.00 98.50 84 LEU A N 1
ATOM 662 C CA . LEU A 1 84 ? 1.816 -5.542 -15.112 1.00 98.50 84 LEU A CA 1
ATOM 663 C C . LEU A 1 84 ? 1.967 -4.817 -16.450 1.00 98.50 84 LEU A C 1
ATOM 665 O O . LEU A 1 84 ? 2.815 -5.189 -17.260 1.00 98.50 84 LEU A O 1
ATOM 669 N N . VAL A 1 85 ? 1.172 -3.770 -16.665 1.00 98.31 85 VAL A N 1
ATOM 670 C CA . VAL A 1 85 ? 1.196 -2.981 -17.902 1.00 98.31 85 VAL A CA 1
ATOM 671 C C . VAL A 1 85 ? 2.154 -1.786 -17.828 1.00 98.31 85 VAL A C 1
ATOM 673 O O . VAL A 1 85 ? 2.662 -1.352 -18.857 1.00 98.31 85 VAL A O 1
ATOM 676 N N . ASN A 1 86 ? 2.459 -1.280 -16.626 1.00 98.50 86 ASN A N 1
ATOM 677 C CA . ASN A 1 86 ? 3.217 -0.040 -16.419 1.00 98.50 86 ASN A CA 1
ATOM 678 C C . ASN A 1 86 ? 4.488 -0.209 -15.565 1.00 98.50 86 ASN A C 1
ATOM 680 O O . ASN A 1 86 ? 4.928 0.743 -14.920 1.00 98.50 86 ASN A O 1
ATOM 684 N N . PHE A 1 87 ? 5.112 -1.394 -15.547 1.00 98.44 87 PHE A N 1
ATOM 685 C CA . PHE A 1 87 ? 6.221 -1.731 -14.635 1.00 98.44 87 PHE A CA 1
ATOM 686 C C . PHE A 1 87 ? 7.362 -0.698 -14.597 1.00 98.44 87 PHE A C 1
ATOM 688 O O . PHE A 1 87 ? 7.938 -0.447 -13.539 1.00 98.44 87 PHE A O 1
ATOM 695 N N . SER A 1 88 ? 7.687 -0.075 -15.735 1.00 97.88 88 SER A N 1
ATOM 696 C CA . SER A 1 88 ? 8.753 0.932 -15.848 1.00 97.88 88 SER A CA 1
ATOM 697 C C . SER A 1 88 ? 8.472 2.235 -15.091 1.00 97.88 88 SER A C 1
ATOM 699 O O . SER A 1 88 ? 9.422 2.941 -14.754 1.00 97.88 88 SER A O 1
ATOM 701 N N . LEU A 1 89 ? 7.204 2.546 -14.800 1.00 98.31 89 LEU A N 1
ATOM 702 C CA . LEU A 1 89 ? 6.811 3.713 -14.002 1.00 98.31 89 LEU A CA 1
ATOM 703 C C . LEU A 1 89 ? 7.056 3.497 -12.507 1.00 98.31 89 LEU A C 1
ATOM 705 O O . LEU A 1 89 ? 7.198 4.452 -11.744 1.00 98.31 89 LEU A O 1
ATOM 709 N N . TYR A 1 90 ? 7.120 2.237 -12.085 1.00 98.62 90 TYR A N 1
ATOM 710 C CA . TYR A 1 90 ? 7.340 1.862 -10.702 1.00 98.62 90 TYR A CA 1
ATOM 711 C C . TYR A 1 90 ? 8.839 1.789 -10.401 1.00 98.62 90 TYR A C 1
ATOM 713 O O . TYR A 1 90 ? 9.642 1.348 -11.228 1.00 98.62 90 TYR A O 1
ATOM 721 N N . PRO A 1 91 ? 9.272 2.136 -9.179 1.00 98.12 91 PRO A N 1
ATOM 722 C CA . PRO A 1 91 ? 10.690 2.209 -8.850 1.00 98.12 91 PRO A CA 1
ATOM 723 C C . PRO A 1 91 ? 11.322 0.824 -8.626 1.00 98.12 91 PRO A C 1
ATOM 725 O O . PRO A 1 91 ? 12.459 0.737 -8.162 1.00 98.12 91 PRO A O 1
ATOM 728 N N 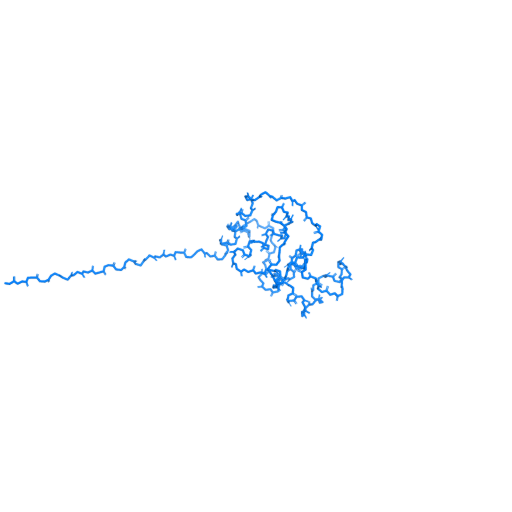. SER A 1 92 ? 10.614 -0.263 -8.955 1.00 97.3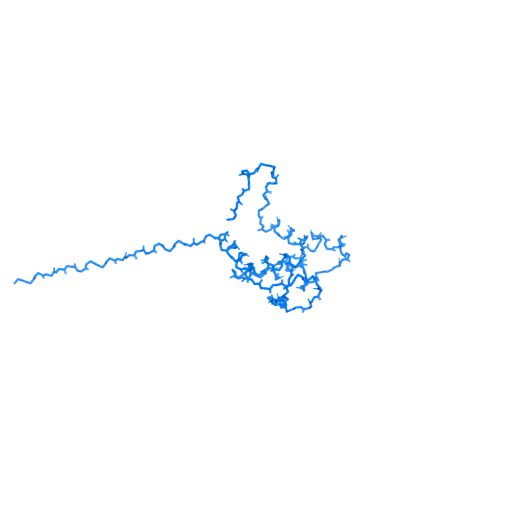8 92 SER A N 1
ATOM 729 C CA . SER A 1 92 ? 10.985 -1.629 -8.583 1.00 97.38 92 SER A CA 1
ATOM 730 C C . SER A 1 92 ? 12.330 -2.076 -9.158 1.00 97.38 92 SER A C 1
ATOM 732 O O . SER A 1 92 ? 13.147 -2.657 -8.439 1.00 97.38 92 SER A O 1
ATOM 734 N N . LYS A 1 93 ? 12.620 -1.727 -10.418 1.00 96.69 93 LYS A N 1
ATOM 735 C CA . LYS A 1 93 ? 13.932 -1.980 -11.034 1.00 96.69 93 LYS A CA 1
ATOM 736 C C . LYS A 1 93 ? 15.049 -1.181 -10.358 1.00 96.69 93 LYS A C 1
ATOM 738 O O . LYS A 1 93 ? 16.144 -1.697 -10.161 1.00 96.69 93 LYS A O 1
ATOM 743 N N . ARG A 1 94 ? 14.779 0.071 -9.984 1.00 97.38 94 ARG A N 1
ATOM 744 C CA . ARG A 1 94 ? 15.769 0.977 -9.384 1.00 97.38 94 ARG A CA 1
ATOM 745 C C . ARG A 1 94 ? 16.090 0.618 -7.931 1.00 97.38 94 ARG A C 1
ATOM 747 O O . ARG A 1 94 ? 17.250 0.689 -7.550 1.00 97.38 94 ARG A O 1
ATOM 754 N N . ILE A 1 95 ? 15.084 0.250 -7.136 1.00 97.75 95 ILE A N 1
ATOM 755 C CA . ILE A 1 95 ? 15.238 -0.009 -5.695 1.00 97.75 95 ILE A CA 1
ATOM 756 C C . ILE A 1 95 ? 15.636 -1.466 -5.425 1.00 97.75 95 ILE A C 1
ATOM 758 O O . ILE A 1 95 ? 16.530 -1.710 -4.622 1.00 97.75 95 ILE A O 1
ATOM 762 N N . TRP A 1 96 ? 15.013 -2.432 -6.108 1.00 97.00 96 TRP A N 1
ATOM 763 C CA . TRP A 1 96 ? 15.180 -3.864 -5.809 1.00 97.00 96 TRP A CA 1
ATOM 764 C C . TRP A 1 96 ? 15.746 -4.684 -6.972 1.00 97.00 96 TRP A C 1
ATOM 766 O O . TRP A 1 96 ? 15.830 -5.904 -6.865 1.00 97.00 96 TRP A O 1
ATOM 776 N N . ARG A 1 97 ? 16.129 -4.046 -8.089 1.00 97.44 97 ARG A N 1
ATOM 777 C CA . ARG A 1 97 ? 16.659 -4.722 -9.294 1.00 97.44 97 ARG A CA 1
ATOM 778 C C . ARG A 1 97 ? 15.711 -5.772 -9.888 1.00 97.44 97 ARG A C 1
ATOM 780 O O . ARG A 1 97 ? 16.151 -6.684 -10.582 1.00 97.44 97 ARG A O 1
ATOM 787 N N . LEU A 1 98 ? 14.409 -5.630 -9.649 1.00 97.38 98 LEU A N 1
ATOM 788 C CA . LEU A 1 98 ? 13.401 -6.539 -10.188 1.00 97.38 98 LEU A CA 1
ATOM 789 C C . LEU A 1 98 ? 13.142 -6.257 -11.668 1.00 97.38 98 LEU A C 1
ATOM 791 O O . LEU A 1 98 ? 13.148 -5.105 -12.107 1.00 97.38 98 LEU A O 1
ATOM 795 N N . SER A 1 99 ? 12.880 -7.321 -12.423 1.00 96.31 99 SER A N 1
ATOM 796 C CA . SER A 1 99 ? 12.528 -7.270 -13.847 1.00 96.31 99 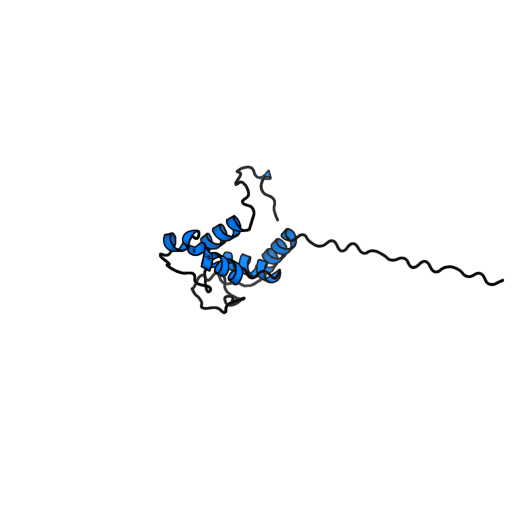SER A CA 1
ATOM 797 C C . SER A 1 99 ? 11.044 -7.524 -14.122 1.00 96.31 99 SER A C 1
ATOM 799 O O . SER A 1 99 ? 10.616 -7.383 -15.264 1.00 96.31 99 SER A O 1
ATOM 801 N N . LYS A 1 100 ? 10.271 -7.906 -13.100 1.00 97.75 100 LYS A N 1
ATOM 802 C CA . LYS A 1 100 ? 8.843 -8.219 -13.194 1.00 97.75 100 LYS A CA 1
ATOM 803 C C . LYS A 1 100 ? 8.112 -7.905 -11.890 1.00 97.75 100 LYS A C 1
ATOM 805 O O . LYS A 1 100 ? 8.747 -7.730 -10.847 1.00 97.75 100 LYS A O 1
ATOM 810 N N . THR A 1 101 ? 6.789 -7.859 -11.978 1.00 98.25 101 THR A N 1
ATOM 811 C CA . THR A 1 101 ? 5.867 -7.736 -10.846 1.00 98.25 101 THR A CA 1
ATOM 812 C C . THR A 1 101 ? 5.892 -8.969 -9.943 1.00 98.25 101 THR A C 1
ATOM 814 O O . THR A 1 101 ? 6.281 -10.065 -10.360 1.00 98.25 101 THR A O 1
ATOM 817 N N . ASP A 1 102 ? 5.463 -8.792 -8.697 1.00 98.44 102 ASP A N 1
ATOM 818 C CA . ASP A 1 102 ? 5.272 -9.856 -7.717 1.00 98.44 102 ASP A CA 1
ATOM 819 C C . ASP A 1 102 ? 3.999 -9.606 -6.894 1.00 98.44 102 ASP A C 1
ATOM 821 O O . ASP A 1 102 ? 3.984 -8.848 -5.917 1.00 98.44 102 ASP A O 1
ATOM 825 N N . LYS A 1 103 ? 2.926 -10.314 -7.265 1.00 98.38 103 LYS A N 1
ATOM 826 C CA . LYS A 1 103 ? 1.599 -10.231 -6.632 1.00 98.38 103 LYS A CA 1
ATOM 827 C C . LYS A 1 103 ? 1.598 -10.495 -5.123 1.00 98.38 103 LYS A C 1
ATOM 829 O O . LYS A 1 103 ? 0.660 -10.092 -4.438 1.00 98.38 103 LYS A O 1
ATOM 834 N N . ASN A 1 104 ? 2.641 -11.135 -4.591 1.00 98.62 104 ASN A N 1
ATOM 835 C CA . ASN A 1 104 ? 2.757 -11.396 -3.159 1.00 98.62 104 ASN A CA 1
ATOM 836 C C . ASN A 1 104 ? 3.160 -10.152 -2.350 1.00 98.62 104 ASN A C 1
ATOM 838 O O . ASN A 1 104 ? 2.901 -10.092 -1.152 1.00 98.62 104 ASN A O 1
ATOM 842 N N . ILE A 1 105 ? 3.804 -9.157 -2.973 1.00 98.38 105 ILE A N 1
ATOM 843 C CA . ILE A 1 105 ? 4.437 -8.048 -2.238 1.00 98.38 105 ILE A CA 1
ATOM 844 C C . ILE A 1 105 ? 4.290 -6.669 -2.896 1.00 98.38 105 ILE A C 1
ATOM 846 O O . ILE A 1 105 ? 4.553 -5.665 -2.239 1.00 98.38 105 ILE A O 1
ATOM 850 N N . ASP A 1 106 ? 3.853 -6.574 -4.154 1.00 98.38 106 ASP A N 1
ATOM 851 C CA . ASP A 1 106 ? 3.785 -5.303 -4.893 1.00 98.38 106 ASP A CA 1
ATOM 852 C C . ASP A 1 106 ? 3.015 -4.207 -4.141 1.00 98.38 106 ASP A C 1
ATOM 854 O O . ASP A 1 106 ? 3.548 -3.118 -3.929 1.00 98.38 106 ASP A O 1
ATOM 858 N N . HIS A 1 107 ? 1.808 -4.530 -3.677 1.00 98.50 107 HIS A N 1
ATOM 859 C CA . HIS A 1 107 ? 0.936 -3.663 -2.880 1.00 98.50 107 HIS A CA 1
ATOM 860 C C . HIS A 1 107 ? 1.463 -3.370 -1.465 1.00 98.50 107 HIS A C 1
ATOM 862 O O . HIS A 1 107 ? 1.096 -2.362 -0.870 1.00 98.50 107 HIS A O 1
ATOM 868 N N . ARG A 1 108 ? 2.370 -4.200 -0.933 1.00 98.00 108 ARG A N 1
ATOM 869 C CA . ARG A 1 108 ? 2.961 -4.022 0.405 1.00 98.00 108 ARG A CA 1
ATOM 870 C C . ARG A 1 108 ? 4.177 -3.090 0.399 1.00 98.00 108 ARG A C 1
ATOM 872 O O . ARG A 1 108 ? 4.714 -2.772 1.459 1.00 98.00 108 ARG A O 1
ATOM 879 N N . ARG A 1 109 ? 4.627 -2.619 -0.769 1.00 98.06 109 ARG A N 1
ATOM 880 C CA . ARG A 1 109 ? 5.785 -1.722 -0.913 1.00 98.06 109 ARG A CA 1
ATOM 881 C C . ARG A 1 109 ? 5.349 -0.262 -0.975 1.00 98.06 109 ARG A C 1
ATOM 883 O O . ARG A 1 109 ? 4.742 0.161 -1.954 1.00 98.06 109 ARG A O 1
ATOM 890 N N . VAL A 1 110 ? 5.767 0.533 0.013 1.00 98.25 110 VAL A N 1
ATOM 891 C CA . VAL A 1 110 ? 5.472 1.980 0.078 1.00 98.25 110 VAL A CA 1
ATOM 892 C C . VAL A 1 110 ? 5.783 2.712 -1.239 1.00 98.25 110 VAL A C 1
ATOM 894 O O . VAL A 1 110 ? 4.894 3.401 -1.734 1.00 98.25 110 VAL A O 1
ATOM 897 N N . PRO A 1 111 ? 6.959 2.536 -1.883 1.00 98.44 111 PRO A N 1
ATOM 898 C CA . PRO A 1 111 ? 7.245 3.233 -3.139 1.00 98.44 111 PRO A CA 1
ATOM 899 C C . PRO A 1 111 ? 6.317 2.842 -4.297 1.00 98.44 111 PRO A C 1
ATOM 901 O O . PRO A 1 111 ? 6.094 3.649 -5.194 1.00 98.44 111 PRO A O 1
ATOM 904 N N . ASN A 1 112 ? 5.769 1.622 -4.291 1.00 98.69 112 ASN A N 1
ATOM 905 C CA . ASN A 1 112 ? 4.796 1.213 -5.300 1.00 98.69 112 ASN A CA 1
ATOM 906 C C . ASN A 1 112 ? 3.436 1.869 -5.039 1.00 98.69 112 ASN A C 1
ATOM 908 O O . ASN A 1 112 ? 2.850 2.419 -5.965 1.00 98.69 112 ASN A O 1
ATOM 912 N N . LEU A 1 113 ? 2.971 1.890 -3.784 1.00 98.62 113 LEU A N 1
ATOM 913 C CA . LEU A 1 113 ? 1.731 2.584 -3.420 1.00 98.62 113 LEU A CA 1
ATOM 914 C C . LEU A 1 113 ? 1.792 4.084 -3.725 1.00 98.62 113 LEU A C 1
ATOM 916 O O . LEU A 1 113 ? 0.820 4.637 -4.223 1.00 98.62 113 LEU A O 1
ATOM 920 N N . GLN A 1 114 ? 2.934 4.741 -3.498 1.00 98.06 114 GLN A N 1
ATOM 921 C CA . GLN A 1 114 ? 3.115 6.151 -3.862 1.00 98.06 114 GLN A CA 1
ATOM 922 C C . GLN A 1 114 ? 2.894 6.397 -5.360 1.00 98.06 114 GLN A C 1
ATOM 924 O O . GLN A 1 114 ? 2.204 7.348 -5.727 1.00 98.06 114 GLN A O 1
ATOM 929 N N . VAL A 1 115 ? 3.445 5.537 -6.224 1.00 98.44 115 VAL A N 1
ATOM 930 C CA . VAL A 1 115 ? 3.229 5.628 -7.676 1.00 98.44 115 VAL A CA 1
ATOM 931 C C . VAL A 1 115 ? 1.772 5.341 -8.022 1.00 98.44 115 VAL A C 1
ATOM 933 O O . VAL A 1 115 ? 1.165 6.130 -8.740 1.00 98.44 115 VAL A O 1
ATOM 936 N N . PHE A 1 116 ? 1.192 4.270 -7.476 1.00 98.69 116 PHE A N 1
ATOM 937 C CA . PHE A 1 116 ? -0.202 3.905 -7.725 1.00 98.69 116 PHE A CA 1
ATOM 938 C C . PHE A 1 116 ? -1.166 5.042 -7.342 1.00 98.69 116 PHE A C 1
ATOM 940 O O . PHE A 1 116 ? -1.933 5.513 -8.177 1.00 98.69 116 PHE A O 1
ATOM 947 N N . PHE A 1 117 ? -1.076 5.575 -6.121 1.00 98.00 117 PHE A N 1
ATOM 948 C CA . PHE A 1 117 ? -1.947 6.668 -5.680 1.00 98.00 117 PHE A CA 1
ATOM 949 C C . PHE A 1 117 ? -1.684 7.986 -6.413 1.00 98.00 117 PHE A C 1
ATOM 951 O O . PHE A 1 117 ? -2.617 8.753 -6.610 1.00 98.00 117 PHE A O 1
ATOM 958 N N . SER A 1 118 ? -0.463 8.245 -6.886 1.00 97.56 118 SER A N 1
ATOM 959 C CA . SER A 1 118 ? -0.208 9.416 -7.742 1.00 97.56 118 SER A CA 1
ATOM 960 C C . SER A 1 118 ? -0.850 9.283 -9.128 1.00 97.56 118 SER A C 1
ATOM 962 O O . SER A 1 118 ? -1.118 10.291 -9.774 1.00 97.56 118 SER A O 1
ATOM 964 N N . ARG A 1 119 ? -1.070 8.051 -9.605 1.00 97.56 119 ARG A N 1
ATOM 965 C CA . ARG A 1 119 ? -1.681 7.763 -10.913 1.00 97.56 119 ARG A CA 1
ATOM 966 C C . ARG A 1 119 ? -3.207 7.756 -10.866 1.00 97.56 119 ARG A C 1
ATOM 968 O O . ARG A 1 119 ? -3.830 8.165 -11.838 1.00 97.56 119 ARG A O 1
ATOM 975 N N . PHE A 1 120 ? -3.785 7.277 -9.766 1.00 97.19 120 PHE A N 1
ATOM 976 C CA . PHE A 1 120 ? -5.233 7.064 -9.632 1.00 97.19 120 PHE A CA 1
ATOM 977 C C . PHE A 1 120 ? -5.910 7.963 -8.592 1.00 97.19 120 PHE A C 1
ATOM 979 O O . PHE A 1 120 ? -7.128 7.929 -8.457 1.00 97.19 120 PHE A O 1
ATOM 986 N N . GLY A 1 121 ? -5.138 8.754 -7.853 1.00 92.38 121 GLY A N 1
ATOM 987 C CA . GLY A 1 121 ? -5.627 9.703 -6.862 1.00 92.38 121 GLY A CA 1
ATOM 988 C C . GLY A 1 121 ? -5.201 11.134 -7.171 1.00 92.38 121 GLY A C 1
ATOM 989 O O . GLY A 1 121 ? -4.663 11.445 -8.234 1.00 92.38 121 GLY A O 1
ATOM 990 N N . GLN A 1 122 ? -5.440 12.018 -6.206 1.00 90.94 122 GLN A N 1
ATOM 991 C CA . GLN A 1 122 ? -5.021 13.410 -6.273 1.00 90.94 122 GLN A CA 1
ATOM 992 C C . GLN A 1 122 ? -3.753 13.621 -5.444 1.00 90.94 122 GLN A C 1
ATOM 994 O O . GLN A 1 122 ? -3.715 13.327 -4.250 1.00 90.94 122 GLN A O 1
ATOM 999 N N . VAL A 1 123 ? -2.717 14.183 -6.066 1.00 91.25 123 VAL A N 1
ATOM 1000 C CA . VAL A 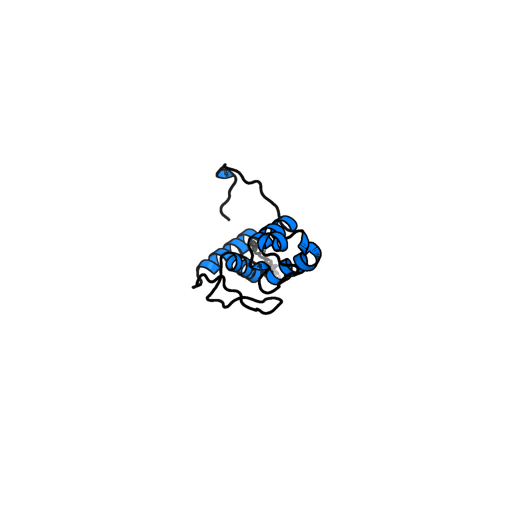1 123 ? -1.518 14.624 -5.348 1.00 91.25 123 VAL A CA 1
ATOM 1001 C C . VAL A 1 123 ? -1.784 16.006 -4.761 1.00 91.25 123 VAL A C 1
ATOM 1003 O O . VAL A 1 123 ? -1.905 16.992 -5.489 1.00 91.25 123 VAL A O 1
ATOM 1006 N N . LEU A 1 124 ? -1.883 16.078 -3.436 1.00 89.06 124 LEU A N 1
ATOM 1007 C CA . LEU A 1 124 ? -2.046 17.340 -2.719 1.00 89.06 124 LEU A CA 1
ATOM 1008 C C . LEU A 1 124 ? -0.704 18.069 -2.572 1.00 89.06 124 LEU A C 1
ATOM 1010 O O . LEU A 1 124 ? 0.365 17.456 -2.520 1.00 89.06 124 LEU A O 1
ATOM 1014 N N . THR A 1 125 ? -0.751 19.401 -2.503 1.00 90.56 125 THR A N 1
ATOM 1015 C CA . THR A 1 125 ? 0.451 20.218 -2.295 1.00 90.56 125 THR A CA 1
ATOM 1016 C C . THR A 1 125 ? 0.988 20.032 -0.880 1.00 90.56 125 THR A C 1
ATOM 1018 O O . THR A 1 125 ? 0.283 20.257 0.099 1.00 90.56 125 THR A O 1
ATOM 1021 N N . ILE A 1 126 ? 2.270 19.687 -0.768 1.00 89.81 126 ILE A N 1
ATOM 1022 C CA . ILE A 1 126 ? 2.959 19.610 0.522 1.00 89.81 126 ILE A CA 1
ATOM 1023 C C . ILE A 1 126 ? 3.248 21.036 1.000 1.00 89.81 126 ILE A C 1
ATOM 1025 O O . ILE A 1 126 ? 4.034 21.763 0.391 1.00 89.81 126 ILE A O 1
ATOM 1029 N N . SER A 1 127 ? 2.619 21.432 2.105 1.00 91.94 127 SER A N 1
ATOM 1030 C CA . SER A 1 127 ? 2.777 22.757 2.709 1.00 91.94 127 SER A CA 1
ATOM 1031 C C . SER A 1 127 ? 3.480 22.682 4.063 1.00 91.94 127 SER A C 1
ATOM 1033 O O . SER A 1 127 ? 3.500 21.647 4.723 1.00 91.94 127 SER A O 1
ATOM 1035 N N . LYS A 1 128 ? 4.050 23.802 4.514 1.00 92.25 128 LYS A N 1
ATOM 1036 C CA . LYS A 1 128 ? 4.538 23.965 5.896 1.00 92.25 128 LYS A CA 1
ATOM 1037 C C . LYS A 1 128 ? 3.493 24.599 6.820 1.00 92.25 128 LYS A C 1
ATOM 1039 O O . LYS A 1 128 ? 3.750 24.757 8.009 1.00 92.25 128 LYS A O 1
ATOM 1044 N N . LYS A 1 129 ? 2.340 25.020 6.288 1.00 93.44 129 LYS A N 1
ATOM 1045 C CA . LYS A 1 129 ? 1.283 25.665 7.073 1.00 93.44 129 LYS A CA 1
ATOM 1046 C C . LYS A 1 129 ? 0.374 24.593 7.664 1.00 93.44 129 LYS A C 1
ATOM 1048 O O . LYS A 1 129 ? -0.211 23.813 6.926 1.00 93.44 129 LYS A O 1
ATOM 1053 N N . ILE A 1 130 ? 0.215 24.612 8.986 1.00 88.50 130 ILE A N 1
ATOM 1054 C CA . ILE A 1 130 ? -0.612 23.643 9.726 1.00 88.50 130 ILE A CA 1
ATOM 1055 C C . ILE A 1 130 ? -2.051 23.611 9.196 1.00 88.50 130 ILE A C 1
ATOM 1057 O O . ILE A 1 130 ? -2.611 22.540 9.024 1.00 88.50 130 ILE A O 1
ATOM 1061 N N . LYS A 1 131 ? -2.619 24.778 8.865 1.00 88.75 131 LYS A N 1
ATOM 1062 C CA . LYS A 1 131 ? -3.997 24.912 8.365 1.00 88.75 131 LYS A CA 1
ATOM 1063 C C . LYS A 1 131 ? -4.283 24.209 7.031 1.00 88.75 131 LYS A C 1
ATOM 1065 O O . LYS A 1 131 ? -5.447 24.089 6.678 1.00 88.75 131 LYS A O 1
ATOM 1070 N N . ASP A 1 132 ? -3.246 23.823 6.287 1.00 87.88 132 ASP A N 1
ATOM 1071 C CA . ASP A 1 132 ? -3.399 23.122 5.008 1.00 87.88 132 ASP A CA 1
ATOM 1072 C C . ASP A 1 132 ? -3.540 21.597 5.224 1.00 87.88 132 ASP A C 1
ATOM 1074 O O . ASP A 1 132 ? -3.757 20.856 4.269 1.00 87.88 132 ASP A O 1
ATOM 1078 N N . TYR A 1 133 ? -3.421 21.126 6.474 1.00 85.31 133 TYR A N 1
ATOM 1079 C CA . TYR A 1 133 ? -3.629 19.738 6.875 1.00 85.31 133 TYR A CA 1
ATOM 1080 C C . TYR A 1 133 ? -4.911 19.631 7.696 1.00 85.31 133 TYR A C 1
ATOM 1082 O O . TYR A 1 133 ? -5.072 20.305 8.715 1.00 85.31 133 TYR A O 1
ATOM 1090 N N . HIS A 1 134 ? -5.806 18.750 7.264 1.00 74.19 134 HIS A N 1
ATOM 1091 C CA . HIS A 1 134 ? -7.001 18.388 8.009 1.00 74.19 134 HIS A CA 1
ATOM 1092 C C . HIS A 1 134 ? -6.785 17.011 8.629 1.00 74.19 134 HIS A C 1
ATOM 1094 O O . HIS A 1 134 ? -6.272 16.105 7.969 1.00 74.19 134 HIS A O 1
ATOM 1100 N N . SER A 1 135 ? -7.151 16.863 9.901 1.00 68.44 135 SER A N 1
ATOM 1101 C CA . SER A 1 135 ? -7.402 15.531 10.448 1.00 68.44 135 SER A CA 1
ATOM 1102 C C . SER A 1 135 ? -8.539 14.910 9.642 1.00 68.44 135 SER A C 1
ATOM 1104 O O . SER A 1 135 ? -9.467 15.636 9.278 1.00 68.44 135 SER A O 1
ATOM 1106 N N . GLY A 1 136 ? -8.403 13.620 9.326 1.00 59.81 136 GLY A N 1
ATOM 1107 C CA . GLY A 1 136 ? -9.420 12.856 8.603 1.00 59.81 136 GLY A CA 1
ATOM 1108 C C . GLY A 1 136 ? -10.802 12.984 9.219 1.00 59.81 136 GLY A C 1
ATOM 1109 O O . GLY A 1 136 ? -10.882 13.144 10.460 1.00 59.81 136 GLY A O 1
#

Foldseek 3Di:
DDDDDDDDDDDPPPPPPDDDPVVQLVVLLVVLVVDQADEDPDQDDFDPPPTDDPSNYAHPLSSNQRSVVVVVDHLLVQLQVCCQVVVVLQCCCVPPVDPHGDSRCQSVDPSSVVSSCVVVHDDDDDDPDPVSDDDD

Radius of gyration: 22.53 Å; chains: 1; bounding box: 91×42×36 Å